Protein AF-A0A133VD59-F1 (afdb_monomer_lite)

Organism: NCBI:txid1698277

Sequence (144 aa):
MVVELNGGNAGREIAGWQIGYGNPKKMVKTVEKSGAGEEETIKTLVEEISRCEKVGAPVITPGRRGTQALRTRLLLLGEKNTPLRRVGFVHVQGLLEEHFLDSELPRIPDVGLSEAAERMGVGEKGAEKVELLRKIFLRVGSLI

Structure (mmCIF, N/CA/C/O backbone):
data_AF-A0A133VD59-F1
#
_entry.id   AF-A0A133VD59-F1
#
loop_
_atom_site.group_PDB
_atom_site.id
_atom_site.type_symbol
_atom_site.label_atom_id
_atom_site.label_alt_id
_atom_site.label_comp_id
_atom_site.label_asym_id
_atom_site.label_entity_id
_atom_site.label_seq_id
_atom_site.pdbx_PDB_ins_code
_atom_site.Cartn_x
_atom_site.Cartn_y
_atom_site.Cartn_z
_atom_site.occupancy
_atom_site.B_iso_or_equiv
_atom_site.auth_seq_id
_atom_site.auth_comp_id
_atom_site.auth_asym_id
_atom_site.auth_atom_id
_atom_site.pdbx_PDB_model_num
ATOM 1 N N . MET A 1 1 ? -0.262 0.458 0.121 1.00 54.19 1 MET A N 1
ATOM 2 C CA . MET A 1 1 ? 0.062 0.844 1.487 1.00 54.19 1 MET A CA 1
ATOM 3 C C . MET A 1 1 ? 1.565 0.989 1.656 1.00 54.19 1 MET A C 1
ATOM 5 O O . MET A 1 1 ? 2.255 -0.015 1.774 1.00 54.19 1 MET A O 1
ATOM 9 N N . VAL A 1 2 ? 2.048 2.226 1.610 1.00 52.19 2 VAL A N 1
ATOM 10 C CA . VAL A 1 2 ? 3.339 2.678 2.133 1.00 52.19 2 VAL A CA 1
ATOM 11 C C . VAL A 1 2 ? 3.070 3.224 3.534 1.00 52.19 2 VAL A C 1
ATOM 13 O O . VAL A 1 2 ? 2.080 3.923 3.739 1.00 52.19 2 VAL A O 1
ATOM 16 N N . VAL A 1 3 ? 3.906 2.889 4.507 1.00 52.81 3 VAL A N 1
ATOM 17 C CA . VAL A 1 3 ? 3.747 3.381 5.883 1.00 52.81 3 VAL A CA 1
ATOM 18 C C . VAL A 1 3 ? 4.830 4.393 6.152 1.00 52.81 3 VAL A C 1
ATOM 20 O O . VAL A 1 3 ? 6.009 4.087 5.972 1.00 52.81 3 VAL A O 1
ATOM 23 N N . GLU A 1 4 ? 4.446 5.573 6.612 1.00 51.47 4 GLU A N 1
ATOM 24 C CA . GLU A 1 4 ? 5.403 6.554 7.096 1.00 51.47 4 GLU A CA 1
ATOM 25 C C . GLU A 1 4 ? 5.455 6.473 8.618 1.00 51.47 4 GLU A C 1
ATOM 27 O O . GLU A 1 4 ? 4.468 6.677 9.323 1.00 51.47 4 GLU A O 1
ATOM 32 N N . LEU A 1 5 ? 6.620 6.099 9.135 1.00 46.12 5 LEU A N 1
ATOM 33 C CA . LEU A 1 5 ? 6.879 5.977 10.565 1.00 46.12 5 LEU A CA 1
ATOM 34 C C . LEU A 1 5 ? 7.656 7.215 11.019 1.00 46.12 5 LEU A C 1
ATOM 36 O O . LEU A 1 5 ? 8.634 7.575 10.363 1.00 46.12 5 LEU A O 1
ATOM 40 N N . ASN A 1 6 ? 7.274 7.818 12.147 1.00 37.75 6 ASN A N 1
ATOM 41 C CA . ASN A 1 6 ? 8.075 8.855 12.800 1.00 37.75 6 ASN A CA 1
ATOM 42 C C . ASN A 1 6 ? 8.943 8.212 13.898 1.00 37.75 6 ASN A C 1
ATOM 44 O O . ASN A 1 6 ? 8.441 7.453 14.723 1.00 37.75 6 ASN A O 1
ATOM 48 N N . GLY A 1 7 ? 10.237 8.559 13.930 1.00 33.72 7 GLY A N 1
ATOM 49 C CA . GLY A 1 7 ? 11.101 8.431 15.115 1.00 33.72 7 GLY A CA 1
ATOM 50 C C . GLY A 1 7 ? 11.774 7.074 15.392 1.00 33.72 7 GLY A C 1
ATOM 51 O O . GLY A 1 7 ? 11.264 6.005 15.062 1.00 33.72 7 GLY A O 1
ATOM 52 N N . GLY A 1 8 ? 12.975 7.161 15.985 1.00 36.25 8 GLY A N 1
ATOM 53 C CA . GLY A 1 8 ? 13.928 6.084 16.285 1.00 36.25 8 GLY A CA 1
ATOM 54 C C . GLY A 1 8 ? 13.583 5.176 17.478 1.00 36.25 8 GLY A C 1
ATOM 55 O O . GLY A 1 8 ? 12.424 4.938 17.782 1.00 36.25 8 GLY A O 1
ATOM 56 N N . ASN A 1 9 ? 14.629 4.611 18.093 1.00 37.53 9 ASN A N 1
ATOM 57 C CA . ASN A 1 9 ? 14.710 3.341 18.842 1.00 37.53 9 ASN A CA 1
ATOM 58 C C . ASN A 1 9 ? 13.779 3.075 20.056 1.00 37.53 9 ASN A C 1
ATOM 60 O O . ASN A 1 9 ? 14.026 2.125 20.793 1.00 37.53 9 ASN A O 1
ATOM 64 N N . ALA A 1 10 ? 12.699 3.821 20.271 1.00 35.88 10 ALA A N 1
ATOM 65 C CA . ALA A 1 10 ? 11.722 3.536 21.320 1.00 35.88 10 ALA A CA 1
ATOM 66 C C . ALA A 1 10 ? 10.317 3.943 20.854 1.00 35.88 10 ALA A C 1
ATOM 68 O O . ALA A 1 10 ? 10.035 5.123 20.714 1.00 35.88 10 ALA A O 1
ATOM 69 N N . GLY A 1 11 ? 9.449 2.955 20.597 1.00 44.69 11 GLY A N 1
ATOM 70 C CA . GLY A 1 11 ? 8.021 3.170 20.322 1.00 44.69 11 GLY A CA 1
ATOM 71 C C . GLY A 1 11 ? 7.725 3.927 19.023 1.00 44.69 11 GLY A C 1
ATOM 72 O O . GLY A 1 11 ? 7.463 5.119 19.036 1.00 44.69 11 GLY A O 1
ATOM 73 N N . ARG A 1 12 ? 7.718 3.222 17.884 1.00 50.62 12 ARG A N 1
ATOM 74 C CA . ARG A 1 12 ? 7.383 3.812 16.575 1.00 50.62 12 ARG A CA 1
ATOM 75 C C . ARG A 1 12 ? 5.916 4.243 16.522 1.00 50.62 12 ARG A C 1
ATOM 77 O O . ARG A 1 12 ? 5.036 3.401 16.311 1.00 50.62 12 ARG A O 1
ATOM 84 N N . GLU A 1 13 ? 5.666 5.534 16.678 1.00 52.22 13 GLU A N 1
ATOM 85 C CA . GLU A 1 13 ? 4.403 6.152 16.283 1.00 52.22 13 GLU A CA 1
ATOM 86 C C . GLU A 1 13 ? 4.306 6.197 14.757 1.00 52.22 13 GLU A C 1
ATOM 88 O O . GLU A 1 13 ? 5.276 6.488 14.046 1.00 52.22 13 GLU A O 1
ATOM 93 N N . ILE A 1 14 ? 3.125 5.881 14.229 1.00 55.56 14 ILE A N 1
ATOM 94 C CA . ILE A 1 14 ? 2.888 6.003 12.795 1.00 55.56 14 ILE A CA 1
ATOM 95 C C . ILE A 1 14 ? 2.577 7.469 12.486 1.00 55.56 14 ILE A C 1
ATOM 97 O O . ILE A 1 14 ? 1.634 8.050 13.023 1.00 55.56 14 ILE A O 1
ATOM 101 N N . ALA A 1 15 ? 3.409 8.065 11.634 1.00 51.88 15 ALA A N 1
ATOM 102 C CA . ALA A 1 15 ? 3.285 9.446 11.182 1.00 51.88 15 ALA A CA 1
ATOM 103 C C . ALA A 1 15 ? 2.158 9.610 10.160 1.00 51.88 15 ALA A C 1
ATOM 105 O O . ALA A 1 15 ? 1.532 10.661 10.092 1.00 51.88 15 ALA A O 1
ATOM 106 N N . GLY A 1 16 ? 1.907 8.558 9.379 1.00 54.97 16 GLY A N 1
ATOM 107 C CA . GLY A 1 16 ? 0.888 8.524 8.342 1.00 54.97 16 GLY A CA 1
ATOM 108 C C . GLY A 1 16 ? 0.898 7.201 7.578 1.00 54.97 16 GLY A C 1
ATOM 109 O O . GLY A 1 16 ? 1.839 6.405 7.662 1.00 54.97 16 GLY A O 1
ATOM 110 N N . TRP A 1 17 ? -0.164 6.957 6.816 1.00 61.84 17 TRP A N 1
ATOM 111 C CA . TRP A 1 17 ? -0.318 5.754 6.005 1.00 61.84 17 TRP A CA 1
ATOM 112 C C . TRP A 1 17 ? -0.727 6.140 4.580 1.00 61.84 17 TRP A C 1
ATOM 114 O O . TRP A 1 17 ? -1.827 6.612 4.339 1.00 61.84 17 TRP A O 1
ATOM 124 N N . GLN A 1 18 ? 0.101 5.890 3.574 1.00 61.97 18 GLN A N 1
ATOM 125 C CA . GLN A 1 18 ? -0.306 6.114 2.181 1.00 61.97 18 GLN A CA 1
ATOM 126 C C . GLN A 1 18 ? -0.830 4.804 1.591 1.00 61.97 18 GLN A C 1
ATOM 128 O O . GLN A 1 18 ? -0.151 3.790 1.715 1.00 61.97 18 GLN A O 1
ATOM 133 N N . ILE A 1 19 ? -1.978 4.753 0.907 1.00 59.31 19 ILE A N 1
ATOM 134 C CA . ILE A 1 19 ? -2.412 3.540 0.186 1.00 59.31 19 ILE A CA 1
ATOM 135 C C . ILE A 1 19 ? -2.377 3.763 -1.332 1.00 59.31 19 ILE A C 1
ATOM 137 O O . ILE A 1 19 ? -3.080 4.602 -1.880 1.00 59.31 19 ILE A O 1
ATOM 141 N N . GLY A 1 20 ? -1.599 2.931 -2.031 1.00 58.53 20 GLY A N 1
ATOM 142 C CA . GLY A 1 20 ? -1.790 2.661 -3.456 1.00 58.53 20 GLY A CA 1
ATOM 143 C C . GLY A 1 20 ? -2.802 1.529 -3.659 1.00 58.53 20 GLY A C 1
ATOM 144 O O . GLY A 1 20 ? -2.706 0.489 -2.994 1.00 58.53 20 GLY A O 1
ATOM 145 N N . TYR A 1 21 ? -3.764 1.739 -4.553 1.00 59.47 21 TYR A N 1
ATOM 146 C CA . TYR A 1 21 ? -4.746 0.726 -4.978 1.00 59.47 21 TYR A CA 1
ATOM 147 C C . TYR A 1 21 ? -4.278 0.039 -6.255 1.00 59.47 21 TYR A C 1
ATOM 14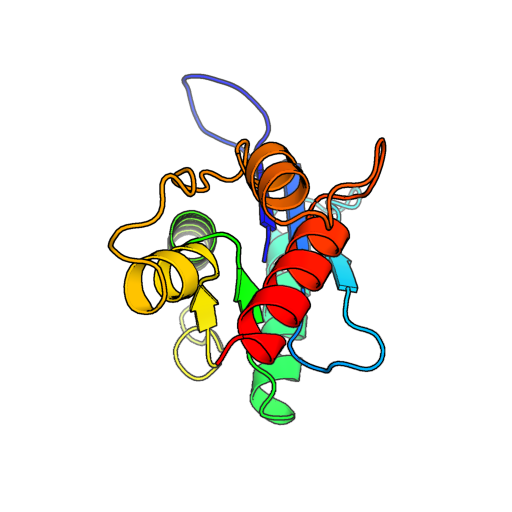9 O O . TYR A 1 21 ? -3.287 0.470 -6.806 1.00 59.47 21 TYR A O 1
ATOM 157 N N . GLY A 1 22 ? -4.943 -1.011 -6.732 1.00 49.00 22 GLY A N 1
ATOM 158 C CA . GLY A 1 22 ? -4.655 -1.661 -8.017 1.00 49.00 22 GLY A CA 1
ATOM 159 C C . GLY A 1 22 ? -5.734 -1.422 -9.082 1.00 49.00 22 GLY A C 1
ATOM 160 O O . GLY A 1 22 ? -6.456 -2.344 -9.426 1.00 49.00 22 GLY A O 1
ATOM 161 N N . ASN A 1 23 ? -5.876 -0.200 -9.602 1.00 50.81 23 ASN A N 1
ATOM 162 C CA . ASN A 1 23 ? -6.510 0.114 -10.892 1.00 50.81 23 ASN A CA 1
ATOM 163 C C . ASN A 1 23 ? -5.609 0.992 -11.816 1.00 50.81 23 ASN A C 1
ATOM 165 O O . ASN A 1 23 ? -5.378 2.165 -11.507 1.00 50.81 23 ASN A O 1
ATOM 169 N N . PRO A 1 24 ? -5.174 0.507 -12.996 1.00 43.97 24 PRO A N 1
ATOM 170 C CA . PRO A 1 24 ? -4.169 1.155 -13.855 1.00 43.97 24 PRO A CA 1
ATOM 171 C C . PRO A 1 24 ? -4.443 2.618 -14.267 1.00 43.97 24 PRO A C 1
ATOM 173 O O . PRO A 1 24 ? -3.510 3.319 -14.666 1.00 43.97 24 PRO A O 1
ATOM 176 N N . LYS A 1 25 ? -5.683 3.120 -14.157 1.00 50.22 25 LYS A N 1
ATOM 177 C CA . LYS A 1 25 ? -6.078 4.445 -14.673 1.00 50.22 25 LYS A CA 1
ATOM 178 C C . LYS A 1 25 ? -5.889 5.638 -13.717 1.00 50.22 25 LYS A C 1
ATOM 180 O O . LYS A 1 25 ? -5.733 6.746 -14.216 1.00 50.22 25 LYS A O 1
ATOM 185 N N . LYS A 1 26 ? -5.893 5.463 -12.387 1.00 53.94 26 LYS A N 1
ATOM 186 C CA . LYS A 1 26 ? -5.590 6.509 -11.368 1.00 53.94 26 LYS A CA 1
ATOM 187 C C . LYS A 1 26 ? -5.696 5.891 -9.973 1.00 53.94 26 LYS A C 1
ATOM 189 O O . LYS A 1 26 ? -6.719 5.284 -9.670 1.00 53.94 26 LYS A O 1
ATOM 194 N N . MET A 1 27 ? -4.640 5.969 -9.158 1.00 56.97 27 MET A N 1
ATOM 195 C CA . MET A 1 27 ? -4.389 4.845 -8.246 1.00 56.97 27 MET A CA 1
ATOM 196 C C . MET A 1 27 ? -3.654 5.149 -6.935 1.00 56.97 27 MET A C 1
ATOM 198 O O . MET A 1 27 ? -2.973 4.282 -6.388 1.00 56.97 27 MET A O 1
ATOM 202 N N . VAL A 1 28 ? -3.792 6.364 -6.420 1.00 59.25 28 VAL A N 1
ATOM 203 C CA . VAL A 1 28 ? -3.124 6.791 -5.192 1.00 59.25 28 VAL A CA 1
ATOM 204 C C . VAL A 1 28 ? -4.137 7.506 -4.305 1.00 59.25 28 VAL A C 1
ATOM 206 O O . VAL A 1 28 ? -4.742 8.483 -4.745 1.00 59.25 28 VAL A O 1
ATOM 209 N N . LYS A 1 29 ? -4.332 7.029 -3.070 1.00 61.94 29 LYS A N 1
ATOM 210 C CA . LYS A 1 29 ? -4.959 7.819 -2.005 1.00 61.94 29 LYS A CA 1
ATOM 211 C C . LYS A 1 29 ? -4.007 7.898 -0.822 1.00 61.94 29 LYS A C 1
ATOM 213 O O . LYS A 1 29 ? -3.689 6.901 -0.171 1.00 61.94 29 LYS A O 1
ATOM 218 N N . THR A 1 30 ? -3.569 9.110 -0.539 1.00 61.84 30 THR A N 1
ATOM 219 C CA . THR A 1 30 ? -2.778 9.416 0.646 1.00 61.84 30 THR A CA 1
ATOM 220 C C . THR A 1 30 ? -3.735 9.555 1.832 1.00 61.84 30 THR A C 1
ATOM 222 O O . THR A 1 30 ? -4.688 10.330 1.765 1.00 61.84 30 THR A O 1
ATOM 225 N N . VAL A 1 31 ? -3.537 8.758 2.889 1.00 61.50 31 VAL A N 1
ATOM 226 C CA . VAL A 1 31 ? -4.257 8.895 4.166 1.00 61.50 31 VAL A CA 1
ATOM 227 C C . VAL A 1 31 ? -3.267 9.455 5.185 1.00 61.50 31 VAL A C 1
ATOM 229 O O . VAL A 1 31 ? -2.530 8.741 5.866 1.00 61.50 31 VAL A O 1
ATOM 232 N N . GLU A 1 32 ? -3.185 10.776 5.228 1.00 59.34 32 GLU A N 1
ATOM 233 C CA . GLU A 1 32 ? -2.304 11.472 6.160 1.00 59.34 32 GLU A CA 1
ATOM 234 C C . GLU A 1 32 ? -2.905 11.474 7.566 1.00 59.34 32 GLU A C 1
ATOM 236 O O . GLU A 1 32 ? -4.125 11.402 7.736 1.00 59.34 32 GLU A O 1
ATOM 241 N N . LYS A 1 33 ? -2.046 11.578 8.583 1.00 58.00 33 LYS A N 1
ATOM 242 C CA . LYS A 1 33 ? -2.486 11.860 9.948 1.00 58.00 33 LYS A CA 1
ATOM 243 C C . LYS A 1 33 ? -3.033 13.287 9.970 1.00 58.00 33 LYS A C 1
ATOM 245 O O . LYS A 1 33 ? -2.270 14.243 10.087 1.00 58.00 33 LYS A O 1
ATOM 250 N N . SER A 1 34 ? -4.346 13.445 9.834 1.00 49.66 34 SER A N 1
ATOM 251 C CA . SER A 1 34 ? -4.999 14.703 10.194 1.00 49.66 34 SER A CA 1
ATOM 252 C C . SER A 1 34 ? -4.963 14.851 11.719 1.00 49.66 34 SER A C 1
ATOM 254 O O . SER A 1 34 ? -4.733 13.880 12.444 1.00 49.66 34 SER A O 1
ATOM 256 N N . GLY A 1 35 ? -5.170 16.066 12.233 1.00 53.19 35 GLY A N 1
ATOM 257 C CA . GLY A 1 35 ? -5.087 16.398 13.665 1.00 53.19 35 GLY A CA 1
ATOM 258 C C . GLY A 1 35 ? -5.994 15.597 14.620 1.00 53.19 35 GLY A C 1
ATOM 259 O O . GLY A 1 35 ? -6.041 15.916 15.801 1.00 53.19 35 GLY A O 1
ATOM 260 N N . ALA A 1 36 ? -6.689 14.567 14.135 1.00 53.59 36 ALA A N 1
ATOM 261 C CA . ALA A 1 36 ? -7.643 13.732 14.846 1.00 53.59 36 ALA A CA 1
ATOM 262 C C . ALA A 1 36 ? -7.062 12.429 15.454 1.00 53.59 36 ALA A C 1
ATOM 264 O O . ALA A 1 36 ? -7.782 11.631 16.047 1.00 53.59 36 ALA A O 1
ATOM 265 N N . GLY A 1 37 ? -5.742 12.221 15.387 1.00 70.25 37 GLY A N 1
ATOM 266 C CA . GLY A 1 37 ? -5.056 11.136 16.106 1.00 70.25 37 GLY A CA 1
ATOM 267 C C . GLY A 1 37 ? -4.861 9.836 15.309 1.00 70.25 37 GLY A C 1
ATOM 268 O O . GLY A 1 37 ? -5.330 9.672 14.182 1.00 70.25 37 GLY A O 1
ATOM 269 N N . GLU A 1 38 ? -4.081 8.907 15.878 1.00 73.12 38 GLU A N 1
ATOM 270 C CA . GLU A 1 38 ? -3.682 7.645 15.221 1.00 73.12 38 GLU A CA 1
ATOM 271 C C . GLU A 1 38 ? -4.887 6.737 14.917 1.00 73.12 38 GLU A C 1
ATOM 273 O O . GLU A 1 38 ? -4.950 6.131 13.848 1.00 73.12 38 GLU A O 1
ATOM 278 N N . GLU A 1 39 ? -5.866 6.681 15.821 1.00 79.25 39 GLU A N 1
ATOM 279 C CA . GLU A 1 39 ? -7.055 5.831 15.697 1.00 79.25 39 GLU A CA 1
ATOM 280 C C . GLU A 1 39 ? -7.942 6.230 14.509 1.00 79.25 39 GLU A C 1
ATOM 282 O O . GLU A 1 39 ? -8.308 5.377 13.700 1.00 79.25 39 GLU A O 1
ATOM 287 N N . GLU A 1 40 ? -8.219 7.524 14.324 1.00 79.06 40 GLU A N 1
ATOM 288 C CA . GLU A 1 40 ? -9.006 8.011 13.182 1.00 79.06 40 GLU A CA 1
ATOM 289 C C . GLU A 1 40 ? -8.283 7.785 11.846 1.00 79.06 40 GLU A C 1
ATOM 291 O O . GLU A 1 40 ? -8.898 7.414 10.838 1.00 79.06 40 GLU A O 1
ATOM 296 N N . THR A 1 41 ? -6.954 7.919 11.852 1.00 76.75 41 THR A N 1
ATOM 297 C CA . THR A 1 41 ? -6.117 7.605 10.686 1.00 76.75 41 THR A CA 1
ATOM 298 C C . THR A 1 41 ? -6.240 6.121 10.326 1.00 76.75 41 THR A C 1
ATOM 300 O O . THR A 1 41 ? -6.450 5.774 9.162 1.00 76.75 41 THR A O 1
ATOM 303 N N . ILE A 1 42 ? -6.165 5.229 11.322 1.00 79.44 42 ILE A N 1
ATOM 304 C CA . ILE A 1 42 ? -6.341 3.781 11.138 1.00 79.44 42 ILE A CA 1
ATOM 305 C C . ILE A 1 42 ? -7.759 3.457 10.661 1.00 79.44 42 ILE A C 1
ATOM 307 O O . ILE A 1 42 ? -7.920 2.630 9.763 1.00 79.44 42 ILE A O 1
ATOM 311 N N . LYS A 1 43 ? -8.787 4.115 11.201 1.00 81.69 43 LYS A N 1
ATOM 312 C CA . LYS A 1 43 ? -10.174 3.919 10.770 1.00 81.69 43 LYS A CA 1
ATOM 313 C C . LYS A 1 43 ? -10.357 4.286 9.297 1.00 81.69 43 LYS A C 1
ATOM 315 O O . LYS A 1 43 ? -10.838 3.462 8.521 1.00 81.69 43 LYS A O 1
ATOM 320 N N . THR A 1 44 ? -9.876 5.460 8.893 1.00 80.38 44 THR A N 1
ATOM 321 C CA . THR A 1 44 ? -9.897 5.909 7.490 1.00 80.38 44 THR A CA 1
ATOM 322 C C . THR A 1 44 ? -9.173 4.911 6.583 1.00 80.38 44 THR A C 1
ATOM 324 O O . THR A 1 44 ? -9.643 4.573 5.495 1.00 80.38 44 THR A O 1
ATOM 327 N N . LEU A 1 45 ? -8.042 4.379 7.049 1.00 80.06 45 LEU A N 1
ATOM 328 C CA . LEU A 1 45 ? -7.280 3.358 6.341 1.00 80.06 45 LEU A CA 1
ATOM 329 C C . LEU A 1 45 ? -8.076 2.058 6.154 1.00 80.06 45 LEU A C 1
ATOM 331 O O . LEU A 1 45 ? -8.094 1.486 5.064 1.00 80.06 45 LEU A O 1
ATOM 335 N N . VAL A 1 46 ? -8.748 1.585 7.204 1.00 84.56 46 VAL A N 1
ATOM 336 C CA . VAL A 1 46 ? -9.574 0.370 7.174 1.00 84.56 46 VAL A CA 1
ATOM 337 C C . VAL A 1 46 ? -10.787 0.536 6.260 1.00 84.56 46 VAL A C 1
ATOM 339 O O . VAL A 1 46 ? -11.117 -0.394 5.518 1.00 84.56 46 VAL A O 1
ATOM 342 N N . GLU A 1 47 ? -11.438 1.697 6.268 1.00 84.00 47 GLU A N 1
ATOM 343 C CA . GLU A 1 47 ? -12.560 2.009 5.372 1.00 84.00 47 GLU A CA 1
ATOM 344 C C . GLU A 1 47 ? -12.134 1.946 3.903 1.00 84.00 47 GLU A C 1
ATOM 346 O O . GLU A 1 47 ? -12.814 1.360 3.055 1.00 84.00 47 GLU A O 1
ATOM 351 N N . GLU A 1 48 ? -10.958 2.478 3.604 1.00 79.75 48 GLU A N 1
ATOM 352 C CA . GLU A 1 48 ? -10.381 2.443 2.270 1.00 79.75 48 GLU A CA 1
ATOM 353 C C . GLU A 1 48 ? 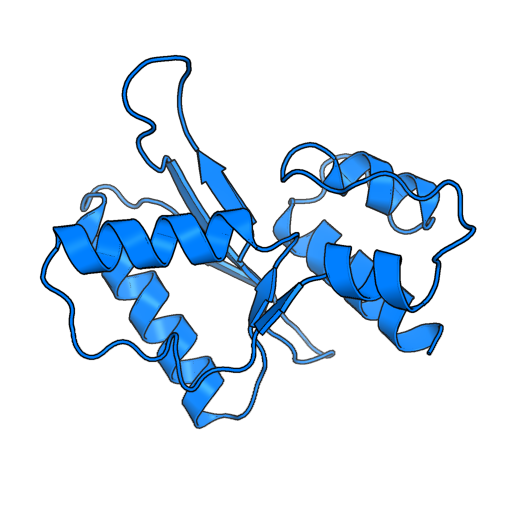-9.980 1.034 1.821 1.00 79.75 48 GLU A C 1
ATOM 355 O O . GLU A 1 48 ? -10.265 0.632 0.690 1.00 79.75 48 GLU A O 1
ATOM 360 N N . ILE A 1 49 ? -9.402 0.230 2.711 1.00 83.00 49 ILE A N 1
ATOM 361 C CA . ILE A 1 49 ? -9.126 -1.182 2.423 1.00 83.00 49 ILE A CA 1
ATOM 362 C C . ILE A 1 49 ? -10.436 -1.960 2.216 1.00 83.00 49 ILE A C 1
ATOM 364 O O . ILE A 1 49 ? -10.517 -2.810 1.328 1.00 83.00 49 ILE A O 1
ATOM 368 N N . SER A 1 50 ? -11.484 -1.642 2.978 1.00 85.81 50 SER A N 1
ATOM 369 C CA . SER A 1 50 ? -12.815 -2.239 2.802 1.00 85.81 50 SER A CA 1
ATOM 370 C C . SER A 1 50 ? -13.414 -1.884 1.442 1.00 85.81 50 SER A C 1
ATOM 372 O O . SER A 1 50 ? -14.073 -2.710 0.813 1.00 85.81 50 SER A O 1
ATOM 374 N N . ARG A 1 51 ? -13.177 -0.663 0.948 1.00 83.12 51 ARG A N 1
ATOM 375 C CA . ARG A 1 51 ? -13.573 -0.265 -0.408 1.00 83.12 51 ARG A CA 1
ATOM 376 C C . ARG A 1 51 ? -12.869 -1.122 -1.459 1.00 83.12 51 ARG A C 1
ATOM 378 O O . ARG A 1 51 ? -13.532 -1.583 -2.380 1.00 83.12 51 ARG A O 1
ATOM 385 N N . CYS A 1 52 ? -11.568 -1.360 -1.299 1.00 79.94 52 CYS A N 1
ATOM 386 C CA . CYS A 1 52 ? -10.781 -2.208 -2.202 1.00 79.94 52 CYS A CA 1
ATOM 387 C C . CYS A 1 52 ? -11.320 -3.631 -2.264 1.00 79.94 52 CYS A C 1
ATOM 389 O O . CYS A 1 52 ? -11.524 -4.160 -3.353 1.00 79.94 52 CYS A O 1
ATOM 391 N N . GLU A 1 53 ? -11.614 -4.206 -1.095 1.00 85.50 53 GLU A N 1
ATOM 392 C CA . GLU A 1 53 ? -12.247 -5.518 -0.978 1.00 85.50 53 GLU A CA 1
ATOM 393 C C . GLU A 1 53 ? -13.552 -5.575 -1.788 1.00 85.50 53 GLU A C 1
ATOM 395 O O . GLU A 1 53 ? -13.716 -6.455 -2.630 1.00 85.50 53 GLU A O 1
ATOM 400 N N . LYS A 1 54 ? -14.452 -4.600 -1.593 1.00 86.06 54 LYS A N 1
ATOM 401 C CA . LYS A 1 54 ? -15.763 -4.552 -2.264 1.00 86.06 54 LYS A CA 1
ATOM 402 C C . LYS A 1 54 ? -15.672 -4.466 -3.786 1.00 86.06 54 LYS A C 1
ATOM 404 O O . LYS A 1 54 ? -16.541 -4.999 -4.467 1.00 86.06 54 LYS A O 1
ATOM 409 N N . VAL A 1 55 ? -14.663 -3.777 -4.317 1.00 82.62 55 VAL A N 1
ATOM 410 C CA . VAL A 1 55 ? -14.480 -3.602 -5.770 1.00 82.62 55 VAL A CA 1
ATOM 411 C C . VAL A 1 55 ? -13.526 -4.631 -6.383 1.00 82.62 55 VAL A C 1
ATOM 413 O O . VAL A 1 55 ? -13.207 -4.527 -7.564 1.00 82.62 55 VAL A O 1
ATOM 416 N N . GLY A 1 56 ? -13.042 -5.599 -5.596 1.00 80.94 56 GLY A N 1
ATOM 417 C CA . GLY A 1 56 ? -12.096 -6.619 -6.056 1.00 80.94 56 GLY A CA 1
ATOM 418 C C . GLY A 1 56 ? -10.715 -6.073 -6.437 1.00 80.94 56 GLY A C 1
ATOM 419 O O . GLY A 1 56 ? -9.980 -6.733 -7.166 1.00 80.94 56 GLY A O 1
ATOM 420 N N . ALA A 1 57 ? -10.349 -4.875 -5.972 1.00 80.00 57 ALA A N 1
ATOM 421 C CA . ALA A 1 57 ? -9.047 -4.281 -6.255 1.00 80.00 57 ALA A CA 1
ATOM 422 C C . ALA A 1 57 ? -8.026 -4.686 -5.179 1.00 80.00 57 ALA A C 1
ATOM 424 O O . ALA A 1 57 ? -8.318 -4.566 -3.985 1.00 80.00 57 ALA A O 1
ATOM 425 N N . PRO A 1 58 ? -6.808 -5.118 -5.552 1.00 79.62 58 PRO A N 1
ATOM 426 C CA . PRO A 1 58 ? -5.778 -5.407 -4.570 1.00 79.62 58 PRO A CA 1
ATOM 427 C C . PRO A 1 58 ? -5.203 -4.122 -3.965 1.00 79.62 58 PRO A C 1
ATOM 429 O O . PRO A 1 58 ? -5.135 -3.066 -4.603 1.00 79.62 58 PRO A O 1
ATOM 432 N N . VAL A 1 59 ? -4.719 -4.233 -2.731 1.00 80.94 59 VAL A N 1
ATOM 433 C CA . VAL A 1 59 ? -3.915 -3.206 -2.068 1.00 80.94 59 VAL A CA 1
ATOM 434 C C . VAL A 1 59 ? -2.446 -3.471 -2.374 1.00 80.94 59 VAL A C 1
ATOM 436 O O . VAL A 1 59 ? -1.898 -4.509 -2.002 1.00 80.94 59 VAL A O 1
ATOM 439 N N . ILE A 1 60 ? -1.790 -2.513 -3.023 1.00 78.56 60 ILE A N 1
ATOM 440 C CA . ILE A 1 60 ? -0.388 -2.641 -3.437 1.00 78.56 60 ILE A CA 1
ATOM 441 C C . ILE A 1 60 ? 0.497 -2.038 -2.367 1.00 78.56 60 ILE A C 1
ATOM 443 O O . ILE A 1 60 ? 0.261 -0.916 -1.939 1.00 78.56 60 ILE A O 1
ATOM 447 N N . THR A 1 61 ? 1.531 -2.738 -1.929 1.00 78.69 61 THR A N 1
ATOM 448 C CA . THR A 1 61 ? 2.435 -2.312 -0.849 1.00 78.69 61 THR A CA 1
ATOM 449 C C . THR A 1 61 ? 3.892 -2.520 -1.265 1.00 78.69 61 THR A C 1
ATOM 451 O O . THR A 1 61 ? 4.143 -3.434 -2.053 1.00 78.69 61 THR A O 1
ATOM 454 N N . PRO A 1 62 ? 4.860 -1.742 -0.741 1.00 76.00 62 PRO A N 1
ATOM 455 C CA . PRO A 1 62 ? 6.277 -2.010 -0.988 1.00 76.00 62 PRO A CA 1
ATOM 456 C C . PRO A 1 62 ? 6.661 -3.415 -0.514 1.00 76.00 62 PRO A C 1
ATOM 458 O O . PRO A 1 62 ? 7.277 -4.179 -1.245 1.00 76.00 62 PRO A O 1
ATOM 461 N N . GLY A 1 63 ? 6.196 -3.799 0.678 1.00 78.00 63 GLY A N 1
ATOM 462 C CA . GLY A 1 63 ? 6.441 -5.112 1.261 1.00 78.00 63 GLY A CA 1
ATOM 463 C C . GLY A 1 63 ? 5.496 -5.441 2.416 1.00 78.00 63 GLY A C 1
ATOM 464 O O . GLY A 1 63 ? 4.523 -4.736 2.691 1.00 78.00 63 GLY A O 1
ATOM 465 N N . ARG A 1 64 ? 5.790 -6.534 3.129 1.00 79.56 64 ARG A N 1
ATOM 466 C CA . ARG A 1 64 ? 4.909 -7.082 4.181 1.00 79.56 64 ARG A CA 1
ATOM 467 C C . ARG A 1 64 ? 4.877 -6.246 5.460 1.00 79.56 64 ARG A C 1
ATOM 469 O O . ARG A 1 64 ? 3.872 -6.256 6.172 1.00 79.56 64 ARG A O 1
ATOM 476 N N . ARG A 1 65 ? 5.948 -5.504 5.752 1.00 77.38 65 ARG A N 1
ATOM 477 C CA . ARG A 1 65 ? 6.134 -4.793 7.027 1.00 77.38 65 ARG A CA 1
ATOM 478 C C . ARG A 1 65 ? 4.976 -3.856 7.360 1.00 77.38 65 ARG A C 1
ATOM 480 O O . ARG A 1 65 ? 4.473 -3.888 8.479 1.00 77.38 65 ARG A O 1
ATOM 487 N N . GLY A 1 66 ? 4.512 -3.077 6.385 1.00 74.75 66 GLY A N 1
ATOM 488 C CA . GLY A 1 66 ? 3.403 -2.158 6.604 1.00 74.75 66 GLY A CA 1
ATOM 489 C C . GLY A 1 66 ? 2.098 -2.868 6.952 1.00 74.75 66 GLY A C 1
ATOM 490 O O . GLY A 1 66 ? 1.408 -2.496 7.896 1.00 74.75 66 GLY A O 1
ATOM 491 N N . THR A 1 67 ? 1.793 -3.956 6.242 1.00 79.38 67 THR A N 1
ATOM 492 C CA . THR A 1 67 ? 0.605 -4.774 6.536 1.00 79.38 67 THR A CA 1
ATOM 493 C C . THR A 1 67 ? 0.670 -5.427 7.913 1.00 79.38 67 THR A C 1
ATOM 495 O O . THR A 1 67 ? -0.343 -5.494 8.604 1.00 79.38 67 THR A O 1
ATOM 498 N N . GLN A 1 68 ? 1.857 -5.862 8.347 1.00 81.62 68 GLN A N 1
ATOM 499 C CA . GLN A 1 68 ? 2.064 -6.414 9.686 1.00 81.62 68 GLN A CA 1
ATOM 500 C C . GLN A 1 68 ? 1.886 -5.345 10.765 1.00 81.62 68 GLN A C 1
ATOM 502 O O . GLN A 1 68 ? 1.168 -5.582 11.731 1.00 81.62 68 GLN A O 1
ATOM 507 N N . ALA A 1 69 ? 2.469 -4.158 10.573 1.00 79.56 69 ALA A N 1
ATOM 508 C CA . ALA A 1 69 ? 2.307 -3.041 11.499 1.00 79.56 69 ALA A CA 1
ATOM 509 C C . ALA A 1 69 ? 0.828 -2.655 11.667 1.00 79.56 69 ALA A C 1
ATOM 511 O O . ALA A 1 69 ? 0.368 -2.489 12.795 1.00 79.56 69 ALA A O 1
ATOM 512 N N . LEU A 1 70 ? 0.062 -2.607 10.570 1.00 80.56 70 LEU A N 1
ATOM 513 C CA . LEU A 1 70 ? -1.368 -2.303 10.619 1.00 80.56 70 LEU A CA 1
ATOM 514 C C . LEU A 1 70 ? -2.146 -3.380 11.386 1.00 80.56 70 LEU A C 1
ATOM 516 O O . LEU A 1 70 ? -2.971 -3.057 12.237 1.00 80.56 70 LEU A O 1
ATOM 520 N N . ARG A 1 71 ? -1.857 -4.663 11.129 1.00 84.88 71 ARG A N 1
ATOM 521 C CA . ARG A 1 71 ? -2.478 -5.784 11.855 1.00 84.88 71 ARG A CA 1
ATOM 522 C C . ARG A 1 71 ? -2.219 -5.695 13.356 1.00 84.88 71 ARG A C 1
ATOM 524 O O . ARG A 1 71 ? -3.157 -5.845 14.131 1.00 84.88 71 ARG A O 1
ATOM 531 N N . THR A 1 72 ? -0.979 -5.426 13.760 1.00 84.62 72 THR A N 1
ATOM 532 C CA . THR A 1 72 ? -0.627 -5.268 15.176 1.00 84.62 72 THR A CA 1
ATOM 533 C C . THR A 1 72 ? -1.395 -4.115 15.813 1.00 84.62 72 THR A C 1
ATOM 535 O O . THR A 1 72 ? -1.942 -4.282 16.898 1.00 84.62 72 THR A O 1
ATOM 538 N N . ARG A 1 73 ? -1.494 -2.963 15.140 1.00 82.88 73 ARG A N 1
ATOM 539 C CA . ARG A 1 73 ? -2.228 -1.805 15.671 1.00 82.88 73 ARG A CA 1
ATOM 540 C C . ARG A 1 73 ? -3.723 -2.072 15.815 1.00 82.88 73 ARG A C 1
ATOM 542 O O . ARG A 1 73 ? -4.283 -1.766 16.857 1.00 82.88 73 ARG A O 1
ATOM 549 N N . LEU A 1 74 ? -4.347 -2.717 14.834 1.00 84.75 74 LEU A N 1
ATOM 550 C CA . LEU A 1 74 ? -5.763 -3.091 14.917 1.00 84.75 74 LEU A CA 1
ATOM 551 C C . LEU A 1 74 ? -6.033 -4.074 16.061 1.00 84.75 74 LEU A C 1
ATOM 553 O O . LEU A 1 74 ? -7.026 -3.931 16.764 1.00 84.75 74 LEU A O 1
ATOM 557 N N . LEU A 1 75 ? -5.121 -5.020 16.310 1.00 86.00 75 LEU A N 1
ATOM 558 C CA . LEU A 1 75 ? -5.217 -5.904 17.475 1.00 86.00 75 LEU A CA 1
ATOM 559 C C . LEU A 1 75 ? -5.145 -5.128 18.796 1.00 86.00 75 LEU A C 1
ATOM 561 O O . LEU A 1 75 ? -5.927 -5.416 19.699 1.00 86.00 75 LEU A O 1
ATOM 565 N N . LEU A 1 76 ? -4.244 -4.145 18.901 1.00 85.31 76 LEU A N 1
ATOM 566 C CA . LEU A 1 76 ? -4.117 -3.293 20.090 1.00 85.31 76 LEU A CA 1
ATOM 567 C C . LEU A 1 76 ? -5.354 -2.411 20.320 1.00 85.31 76 LEU A C 1
ATOM 569 O O . LEU A 1 76 ? -5.698 -2.156 21.468 1.00 85.31 76 LEU A O 1
ATOM 573 N N . LEU A 1 77 ? -6.038 -1.998 19.250 1.00 84.44 77 LEU A N 1
ATOM 574 C CA . LEU A 1 77 ? -7.301 -1.250 19.309 1.00 84.44 77 LEU A CA 1
ATOM 575 C C . LEU A 1 77 ? -8.534 -2.147 19.537 1.00 84.44 77 LEU A C 1
ATOM 577 O O . LEU A 1 77 ? -9.648 -1.649 19.643 1.00 84.44 77 LEU A O 1
ATOM 581 N N . GLY A 1 78 ? -8.369 -3.473 19.611 1.00 84.06 78 GLY A N 1
ATOM 582 C CA . GLY A 1 78 ? -9.488 -4.408 19.781 1.00 84.06 78 GLY A CA 1
ATOM 583 C C . GLY A 1 78 ? -10.329 -4.636 18.517 1.00 84.06 78 GLY A C 1
ATOM 584 O O . GLY A 1 78 ? -11.384 -5.269 18.587 1.00 84.06 78 GLY A O 1
ATOM 585 N N . GLU A 1 79 ? -9.852 -4.191 17.354 1.00 82.44 79 GLU A N 1
ATOM 586 C CA . GLU A 1 79 ? -10.532 -4.313 16.064 1.00 82.44 79 GLU A CA 1
ATOM 587 C C . GLU A 1 79 ? -10.415 -5.740 15.505 1.00 82.44 79 GLU A C 1
ATOM 589 O O . GLU A 1 79 ? -9.410 -6.137 14.907 1.00 82.44 79 GLU A O 1
ATOM 594 N N . LYS A 1 80 ? -11.464 -6.550 15.704 1.00 74.50 80 LYS A N 1
ATOM 595 C CA . LYS A 1 80 ? -11.478 -7.975 15.312 1.00 74.50 80 LYS A CA 1
ATOM 596 C C . LYS A 1 80 ? -11.977 -8.224 13.885 1.00 74.50 80 LYS A C 1
ATOM 598 O O . LYS A 1 80 ? -11.555 -9.195 13.257 1.00 74.50 80 LYS A O 1
ATOM 603 N N . ASN A 1 81 ? -12.842 -7.356 13.358 1.00 75.50 81 ASN A N 1
ATOM 604 C CA . ASN A 1 81 ? -13.533 -7.553 12.079 1.00 75.50 81 ASN A CA 1
ATOM 605 C C . ASN A 1 81 ? -12.973 -6.647 10.982 1.00 75.50 81 ASN A C 1
ATOM 607 O O . ASN A 1 81 ? -13.635 -5.728 10.511 1.00 75.50 81 ASN A O 1
ATOM 611 N N . THR A 1 82 ? -11.743 -6.925 10.550 1.00 81.00 82 THR A N 1
ATOM 612 C CA . THR A 1 82 ? -11.042 -6.082 9.572 1.00 81.00 82 THR A CA 1
ATOM 613 C C . THR A 1 82 ? -11.025 -6.733 8.179 1.00 81.00 82 THR A C 1
ATOM 615 O O . THR A 1 82 ? -10.927 -7.960 8.064 1.00 81.00 82 THR A O 1
ATOM 618 N N . PRO A 1 83 ? -11.076 -5.942 7.088 1.00 82.19 83 PRO A N 1
ATOM 619 C CA . PRO A 1 83 ? -11.020 -6.445 5.709 1.00 82.19 83 PRO A CA 1
ATOM 620 C C . PRO A 1 83 ? -9.653 -7.056 5.348 1.00 82.19 83 PRO A C 1
ATOM 622 O O . PRO A 1 83 ? -9.503 -7.666 4.293 1.00 82.19 83 PRO A O 1
ATOM 625 N N . LEU A 1 84 ? -8.646 -6.945 6.227 1.00 83.25 84 LEU A N 1
ATOM 626 C CA . LEU A 1 84 ? -7.251 -7.341 5.983 1.00 83.25 84 LEU A CA 1
ATOM 627 C C . LEU A 1 84 ? -7.031 -8.830 5.683 1.00 83.25 84 LEU A C 1
ATOM 629 O O . LEU A 1 84 ? -5.922 -9.215 5.305 1.00 83.25 84 LEU A O 1
ATOM 633 N N . ARG A 1 85 ? -8.031 -9.679 5.930 1.00 83.00 85 ARG A N 1
ATOM 634 C CA . ARG A 1 85 ? -7.995 -11.107 5.575 1.00 83.00 85 ARG A CA 1
ATOM 635 C C . ARG A 1 85 ? -8.645 -11.409 4.227 1.00 83.00 85 ARG A C 1
ATOM 637 O O . ARG A 1 85 ? -8.371 -12.464 3.674 1.00 83.00 85 ARG A O 1
ATOM 644 N N . ARG A 1 86 ? -9.520 -10.525 3.743 1.00 86.50 86 ARG A N 1
ATOM 645 C CA . ARG A 1 86 ? -10.347 -10.739 2.546 1.00 86.50 86 ARG A CA 1
ATOM 646 C C . ARG A 1 86 ? -9.845 -9.944 1.346 1.00 86.50 86 ARG A C 1
ATOM 648 O O . ARG A 1 86 ? -9.984 -10.392 0.217 1.00 86.50 86 ARG A O 1
ATOM 655 N N . VAL A 1 87 ? -9.233 -8.787 1.587 1.00 85.81 87 VAL A N 1
ATOM 656 C CA . VAL A 1 87 ? -8.610 -7.983 0.534 1.00 85.81 87 VAL A CA 1
ATOM 657 C C . VAL A 1 87 ? -7.332 -8.656 0.019 1.00 85.81 87 VAL A C 1
ATOM 659 O O . VAL A 1 87 ? -6.515 -9.156 0.798 1.00 85.81 87 VAL A O 1
ATOM 662 N N . GLY A 1 88 ? -7.137 -8.638 -1.299 1.00 85.06 88 GLY A N 1
ATOM 663 C CA . GLY A 1 88 ? -5.880 -9.065 -1.906 1.00 85.06 88 GLY A CA 1
ATOM 664 C C . GLY A 1 88 ? -4.761 -8.076 -1.584 1.00 85.06 88 GLY A C 1
ATOM 665 O O . GLY A 1 88 ? -4.931 -6.870 -1.764 1.00 85.06 88 GLY A O 1
ATOM 666 N N . PHE A 1 89 ? -3.611 -8.573 -1.133 1.00 84.25 89 PHE A N 1
ATOM 667 C CA . PHE A 1 89 ? -2.400 -7.769 -0.983 1.00 84.25 89 PHE A CA 1
ATOM 668 C C . PHE A 1 89 ? -1.387 -8.152 -2.047 1.00 84.25 89 PHE A C 1
ATOM 670 O O . PHE A 1 89 ? -1.001 -9.313 -2.154 1.00 84.25 89 PHE A O 1
ATOM 677 N N . VAL A 1 90 ? -0.917 -7.149 -2.779 1.00 81.81 90 VAL A N 1
ATOM 678 C CA . VAL A 1 90 ? 0.231 -7.283 -3.668 1.00 81.81 90 VAL A CA 1
ATOM 679 C C . VAL A 1 90 ? 1.424 -6.628 -2.986 1.00 81.81 90 VAL A C 1
ATOM 681 O O . VAL A 1 90 ? 1.406 -5.439 -2.658 1.00 81.81 90 VAL A O 1
ATOM 684 N N . HIS A 1 91 ? 2.464 -7.415 -2.739 1.00 81.62 91 HIS A N 1
ATOM 685 C CA . HIS A 1 91 ? 3.730 -6.926 -2.209 1.00 81.62 91 HIS A CA 1
ATOM 686 C C . HIS A 1 91 ? 4.706 -6.802 -3.372 1.00 81.62 91 HIS A C 1
ATOM 688 O O . HIS A 1 91 ? 5.137 -7.817 -3.909 1.00 81.62 91 HIS A O 1
ATOM 694 N N . VAL A 1 92 ? 5.052 -5.574 -3.751 1.00 78.44 92 VAL A N 1
ATOM 695 C CA . VAL A 1 92 ? 5.954 -5.312 -4.880 1.00 78.44 92 VAL A CA 1
ATOM 696 C C . VAL A 1 92 ? 7.301 -5.996 -4.675 1.00 78.44 92 VAL A C 1
ATOM 698 O O . VAL A 1 92 ? 7.786 -6.626 -5.603 1.00 78.44 92 VAL A O 1
ATOM 701 N N . GLN A 1 93 ? 7.846 -5.981 -3.454 1.00 78.19 93 GLN A N 1
ATOM 702 C CA . GLN A 1 93 ? 9.055 -6.738 -3.131 1.00 78.19 93 GLN A CA 1
ATOM 703 C C . GLN A 1 93 ? 8.920 -8.229 -3.461 1.00 78.19 93 GLN A C 1
ATOM 705 O O . GLN A 1 93 ? 9.833 -8.803 -4.033 1.00 78.19 93 GLN A O 1
ATOM 710 N N . GLY A 1 94 ? 7.781 -8.842 -3.126 1.00 77.94 94 GLY A N 1
ATOM 711 C CA . GLY A 1 94 ? 7.544 -10.257 -3.408 1.00 77.94 94 GLY A CA 1
ATOM 712 C C . GLY A 1 94 ? 7.429 -10.538 -4.905 1.00 77.94 94 GLY A C 1
ATOM 713 O O . GLY A 1 94 ? 7.981 -11.522 -5.368 1.00 77.94 94 GLY A O 1
ATOM 714 N N . LEU A 1 95 ? 6.779 -9.650 -5.666 1.00 78.75 95 LEU A N 1
ATOM 715 C CA . LEU A 1 95 ? 6.713 -9.772 -7.127 1.00 78.75 95 LEU A CA 1
ATOM 716 C C . LEU A 1 95 ? 8.090 -9.628 -7.782 1.00 78.75 95 LEU A C 1
ATOM 718 O O . LEU A 1 95 ? 8.404 -10.346 -8.726 1.00 78.75 95 LEU A O 1
ATOM 722 N N . LEU A 1 96 ? 8.912 -8.699 -7.291 1.00 76.81 96 LEU A N 1
ATOM 723 C CA . LEU A 1 96 ? 10.276 -8.530 -7.783 1.00 76.81 96 LEU A CA 1
ATOM 724 C C . LEU A 1 96 ? 11.128 -9.760 -7.473 1.00 76.81 96 LEU A C 1
ATOM 726 O O . LEU A 1 96 ? 11.825 -10.253 -8.351 1.00 76.81 96 LEU A O 1
ATOM 730 N N . GLU A 1 97 ? 11.025 -10.278 -6.250 1.00 76.75 97 GLU A N 1
ATOM 731 C CA . GLU A 1 97 ? 11.692 -11.516 -5.851 1.00 76.75 97 GLU A CA 1
ATOM 732 C C . GLU A 1 97 ? 11.223 -12.714 -6.674 1.00 76.75 97 GLU A C 1
ATOM 734 O O . GLU A 1 97 ? 12.050 -13.547 -6.989 1.00 76.75 97 GLU A O 1
ATOM 739 N N . GLU A 1 98 ? 9.942 -12.814 -7.033 1.00 76.69 98 GLU A N 1
ATOM 740 C CA . GLU A 1 98 ? 9.390 -13.945 -7.791 1.00 76.69 98 GLU A CA 1
ATOM 741 C C . GLU A 1 98 ? 9.806 -13.931 -9.267 1.00 76.69 98 GLU A C 1
ATOM 743 O O . GLU A 1 98 ? 10.215 -14.957 -9.809 1.00 76.69 98 GLU A O 1
ATOM 748 N N . HIS A 1 99 ? 9.723 -12.772 -9.920 1.00 73.19 99 HIS A N 1
ATOM 749 C CA . HIS A 1 99 ? 9.929 -12.661 -11.367 1.00 73.19 99 HIS A CA 1
ATOM 750 C C . HIS A 1 99 ? 11.349 -12.252 -11.763 1.00 73.19 99 HIS A C 1
ATOM 752 O O . HIS A 1 99 ? 11.723 -12.383 -12.927 1.00 73.19 99 HIS A O 1
ATOM 758 N N . PHE A 1 100 ? 12.150 -11.764 -10.814 1.00 70.00 100 PHE A N 1
ATOM 759 C CA . PHE A 1 100 ? 13.494 -11.252 -11.068 1.00 70.00 100 PHE A CA 1
ATOM 760 C C . PHE A 1 100 ? 14.514 -11.807 -10.057 1.00 70.00 100 PHE A C 1
ATOM 762 O O . PHE A 1 100 ? 15.405 -11.080 -9.618 1.00 70.00 100 PHE A O 1
ATOM 769 N N . LEU A 1 101 ? 14.394 -13.101 -9.717 1.00 58.09 101 LEU A N 1
ATOM 770 C CA . LEU A 1 101 ? 15.230 -13.849 -8.755 1.00 58.09 101 LEU A CA 1
ATOM 771 C C . LEU A 1 101 ? 16.749 -13.624 -8.906 1.00 58.09 101 LEU A C 1
ATOM 773 O O . LEU A 1 101 ? 17.447 -13.567 -7.898 1.00 58.09 101 LEU A O 1
ATOM 777 N N . ASP A 1 102 ? 17.238 -13.458 -10.140 1.00 57.59 102 ASP A N 1
ATOM 778 C CA . ASP A 1 102 ? 18.665 -13.276 -10.470 1.00 57.59 102 ASP A CA 1
ATOM 779 C C . ASP A 1 102 ? 19.060 -11.817 -10.754 1.00 57.59 102 ASP A C 1
ATOM 781 O O . ASP A 1 102 ? 20.179 -11.524 -11.179 1.00 57.59 102 ASP A O 1
ATOM 785 N N . SER A 1 103 ? 18.140 -10.874 -10.568 1.00 55.53 103 SER A N 1
ATOM 786 C CA . SER A 1 103 ? 18.427 -9.466 -10.812 1.00 55.53 103 SER A CA 1
ATOM 787 C C . SER A 1 103 ? 19.126 -8.832 -9.610 1.00 55.53 103 SER A C 1
ATOM 789 O O . SER A 1 103 ? 18.776 -9.087 -8.459 1.00 55.53 103 SER A O 1
ATOM 791 N N . GLU A 1 104 ? 20.056 -7.908 -9.859 1.00 59.59 104 GLU A N 1
ATOM 792 C CA . GLU A 1 104 ? 20.614 -7.020 -8.827 1.00 59.59 104 GLU A CA 1
ATOM 793 C C . GLU A 1 104 ? 19.566 -6.026 -8.273 1.00 59.59 104 GLU A C 1
ATOM 795 O O . GLU A 1 104 ? 19.914 -4.944 -7.791 1.00 59.59 104 GLU A O 1
ATOM 800 N N . LEU A 1 105 ? 18.264 -6.315 -8.377 1.00 60.03 105 LEU A N 1
ATOM 801 C CA . LEU A 1 105 ? 17.231 -5.422 -7.877 1.00 60.03 105 LEU A CA 1
ATOM 802 C C . LEU A 1 105 ? 17.275 -5.403 -6.340 1.00 60.03 105 LEU A C 1
ATOM 804 O O . LEU A 1 105 ? 17.288 -6.452 -5.691 1.00 60.03 105 LEU A O 1
ATOM 808 N N . PRO A 1 106 ? 17.336 -4.209 -5.729 1.00 55.25 106 PRO A N 1
ATOM 809 C CA . PRO A 1 106 ? 17.511 -4.079 -4.297 1.00 55.25 106 PRO A CA 1
ATOM 810 C C . PRO A 1 106 ? 16.283 -4.620 -3.572 1.00 55.25 106 PRO A C 1
ATOM 812 O O . PRO A 1 106 ? 15.145 -4.457 -4.017 1.00 55.25 106 PRO A O 1
ATOM 815 N N . ARG A 1 107 ? 16.508 -5.195 -2.385 1.00 60.53 107 ARG A N 1
ATOM 816 C CA . ARG A 1 107 ? 15.425 -5.355 -1.413 1.00 60.53 107 ARG A CA 1
ATOM 817 C C . ARG A 1 107 ? 14.830 -3.975 -1.161 1.00 60.53 107 ARG A C 1
ATOM 819 O O . ARG A 1 107 ? 15.578 -3.050 -0.867 1.00 60.53 107 ARG A O 1
ATOM 826 N N . ILE A 1 108 ? 13.512 -3.849 -1.246 1.00 58.56 108 ILE A N 1
ATOM 827 C CA . ILE A 1 108 ? 12.751 -2.628 -0.983 1.00 58.56 108 ILE A CA 1
ATOM 828 C C . ILE A 1 108 ? 12.271 -2.650 0.480 1.00 58.56 108 ILE A C 1
ATOM 830 O O . ILE A 1 108 ? 11.138 -3.058 0.759 1.00 58.56 108 ILE A O 1
ATOM 834 N N . PRO A 1 109 ? 13.071 -2.213 1.477 1.00 54.88 109 PRO A N 1
ATOM 835 C CA . PRO A 1 109 ? 12.477 -1.625 2.668 1.00 54.88 109 PRO A CA 1
ATOM 836 C C . PRO A 1 109 ? 11.773 -0.324 2.248 1.00 54.88 109 PRO A C 1
ATOM 838 O O . PRO A 1 109 ? 12.100 0.241 1.211 1.00 54.88 109 PRO A O 1
ATOM 841 N N . ASP A 1 110 ? 10.847 0.205 3.051 1.00 53.41 110 ASP A N 1
ATOM 842 C CA . ASP A 1 110 ? 10.108 1.446 2.730 1.00 53.41 110 ASP A CA 1
ATOM 843 C C . ASP A 1 110 ? 11.012 2.651 2.338 1.00 53.41 110 ASP A C 1
ATOM 845 O O . ASP A 1 110 ? 10.540 3.605 1.726 1.00 53.41 110 ASP A O 1
ATOM 849 N N . VAL A 1 111 ? 12.312 2.600 2.665 1.00 50.31 111 VAL A N 1
ATOM 850 C CA . VAL A 1 111 ? 13.355 3.589 2.322 1.00 50.31 111 VAL A CA 1
ATOM 851 C C . VAL A 1 111 ? 14.027 3.322 0.958 1.00 50.31 111 VAL A C 1
ATOM 853 O O . VAL A 1 111 ? 14.523 4.248 0.332 1.00 50.31 111 VAL A O 1
ATOM 856 N N . GLY A 1 112 ? 14.013 2.081 0.463 1.00 67.00 112 GLY A N 1
ATOM 857 C CA . GLY A 1 112 ? 14.621 1.667 -0.812 1.00 67.00 112 GLY A CA 1
ATOM 858 C C . GLY A 1 112 ? 13.706 1.809 -2.032 1.00 67.00 112 GLY A C 1
ATOM 859 O O . GLY A 1 112 ? 14.089 1.435 -3.135 1.00 67.00 112 GLY A O 1
ATOM 860 N N 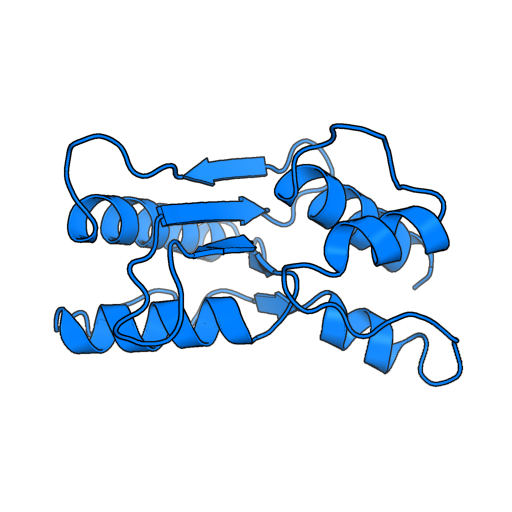. LEU A 1 113 ? 12.488 2.336 -1.858 1.00 74.38 113 LEU A N 1
ATOM 861 C CA . LEU A 1 113 ? 11.516 2.464 -2.946 1.00 74.38 113 LEU A CA 1
ATOM 862 C C . LEU A 1 113 ? 11.992 3.418 -4.052 1.00 74.38 113 LEU A C 1
ATOM 864 O O . LEU A 1 113 ? 11.770 3.144 -5.228 1.00 74.38 113 LEU A O 1
ATOM 868 N N . SER A 1 114 ? 12.669 4.510 -3.684 1.00 77.88 114 SER A N 1
ATOM 869 C CA . SER A 1 114 ? 13.235 5.461 -4.647 1.00 77.88 114 SER A CA 1
ATOM 870 C C . SER A 1 114 ? 14.369 4.844 -5.459 1.00 77.88 114 SER A C 1
ATOM 872 O O . SER A 1 114 ? 14.353 4.933 -6.681 1.00 77.88 114 SER A O 1
ATOM 874 N N . GLU A 1 115 ? 15.297 4.145 -4.801 1.00 75.88 115 GLU A N 1
ATOM 875 C CA . GLU A 1 115 ? 16.398 3.447 -5.475 1.00 75.88 115 GLU A CA 1
ATOM 876 C C . GLU A 1 115 ? 15.876 2.355 -6.421 1.00 75.88 115 GLU A C 1
ATOM 878 O O . GLU A 1 115 ? 16.329 2.238 -7.560 1.00 75.88 115 GLU A O 1
ATOM 883 N N . ALA A 1 116 ? 14.878 1.580 -5.985 1.00 76.62 116 ALA A N 1
ATOM 884 C CA . ALA A 1 116 ? 14.241 0.584 -6.838 1.00 76.62 116 ALA A CA 1
ATOM 885 C C . ALA A 1 116 ? 13.563 1.222 -8.058 1.00 76.62 116 ALA A C 1
ATOM 887 O O . ALA A 1 116 ? 13.715 0.726 -9.173 1.00 76.62 116 ALA A O 1
ATOM 888 N N . ALA A 1 117 ? 12.865 2.347 -7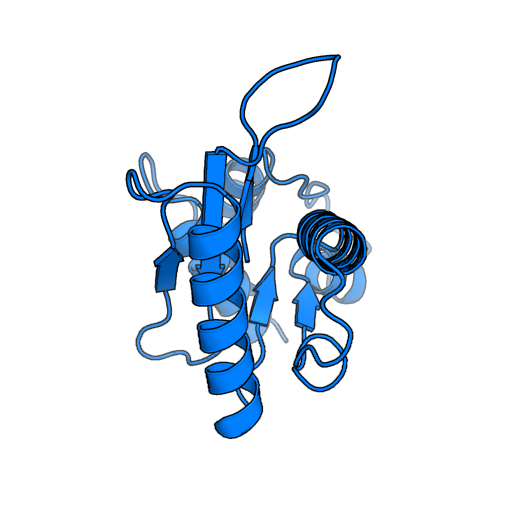.877 1.00 81.12 117 ALA A N 1
ATOM 889 C CA . ALA A 1 117 ? 12.258 3.071 -8.988 1.00 81.12 117 ALA A CA 1
ATOM 890 C C . ALA A 1 117 ? 13.315 3.573 -9.986 1.00 81.12 117 ALA A C 1
ATOM 892 O O . ALA A 1 117 ? 13.126 3.427 -11.195 1.00 81.12 117 ALA A O 1
ATOM 893 N N . GLU A 1 118 ? 14.430 4.127 -9.501 1.00 83.50 118 GLU A N 1
ATOM 894 C CA . GLU A 1 118 ? 15.547 4.589 -10.335 1.00 83.50 118 GLU A CA 1
ATOM 895 C C . GLU A 1 118 ? 16.153 3.450 -11.159 1.00 83.50 118 GLU A C 1
ATOM 897 O O . GLU A 1 118 ? 16.240 3.566 -12.382 1.00 83.50 118 GLU A O 1
ATOM 902 N N . ARG A 1 119 ? 16.483 2.313 -10.532 1.00 78.25 119 ARG A N 1
ATOM 903 C CA . ARG A 1 119 ? 17.037 1.139 -11.236 1.00 78.25 119 ARG A CA 1
ATOM 904 C C . ARG A 1 119 ? 16.079 0.560 -12.277 1.00 78.25 119 ARG A C 1
ATOM 906 O O . ARG A 1 119 ? 16.518 0.038 -13.296 1.00 78.25 119 ARG A O 1
ATOM 913 N N . MET A 1 120 ? 14.773 0.673 -12.048 1.00 79.44 120 MET A N 1
ATOM 914 C CA . MET A 1 120 ? 13.744 0.244 -12.999 1.00 79.44 120 MET A CA 1
ATOM 915 C C . MET A 1 120 ? 13.460 1.270 -14.110 1.00 79.44 120 MET A C 1
ATOM 917 O O . MET A 1 120 ? 12.598 1.022 -14.959 1.00 79.44 120 MET A O 1
ATOM 921 N N . GLY A 1 121 ? 14.152 2.416 -14.113 1.00 84.81 121 GLY A N 1
ATOM 922 C CA . GLY A 1 121 ? 13.972 3.486 -15.097 1.00 84.81 121 GLY A CA 1
ATOM 923 C C . GLY A 1 121 ? 12.652 4.247 -14.951 1.00 84.81 121 GLY A C 1
ATOM 924 O O . GLY A 1 121 ? 12.198 4.876 -15.904 1.00 84.81 121 GLY A O 1
ATOM 925 N N . VAL A 1 122 ? 12.011 4.168 -13.781 1.00 84.06 122 VAL A N 1
ATOM 926 C CA . VAL A 1 122 ? 10.730 4.836 -13.482 1.00 84.06 122 VAL A CA 1
ATOM 927 C C . VAL A 1 122 ? 10.825 5.838 -12.325 1.00 84.06 122 VAL A C 1
ATOM 929 O O . VAL A 1 122 ? 9.818 6.433 -11.931 1.00 84.06 122 VAL A O 1
ATOM 932 N N . GLY A 1 123 ? 12.028 6.021 -11.776 1.00 83.44 123 GLY A N 1
ATOM 933 C CA . GLY A 1 123 ? 12.333 6.992 -10.734 1.00 83.44 123 GLY A CA 1
ATOM 934 C C . GLY A 1 123 ? 12.225 8.424 -11.249 1.00 83.44 123 GLY A C 1
ATOM 935 O O . GLY A 1 123 ? 12.637 8.736 -12.363 1.00 83.44 123 GLY A O 1
ATOM 936 N N . GLU A 1 124 ? 11.662 9.301 -10.425 1.00 81.88 124 GLU A N 1
ATOM 937 C CA . GLU A 1 124 ? 11.556 10.730 -10.707 1.00 81.88 124 GLU A CA 1
ATOM 938 C C . GLU A 1 124 ? 11.870 11.511 -9.432 1.00 81.88 124 GLU A C 1
ATOM 940 O O . GLU A 1 124 ? 11.358 11.204 -8.350 1.00 81.88 124 GLU A O 1
ATOM 945 N N . LYS A 1 125 ? 12.734 12.520 -9.555 1.00 78.25 125 LYS A N 1
ATOM 946 C CA . LYS A 1 125 ? 13.171 13.323 -8.416 1.00 78.25 125 LYS A CA 1
ATOM 947 C C . LYS A 1 125 ? 11.981 14.084 -7.826 1.00 78.25 125 LYS A C 1
ATOM 949 O O . LYS A 1 125 ? 11.324 14.843 -8.525 1.00 78.25 125 LYS A O 1
ATOM 954 N N . GLY A 1 126 ? 11.747 13.909 -6.526 1.00 76.75 126 GLY A N 1
ATOM 955 C CA . GLY A 1 126 ? 10.658 14.578 -5.806 1.00 76.75 126 GLY A CA 1
ATOM 956 C C . GLY A 1 126 ? 9.292 13.895 -5.920 1.00 76.75 126 GLY A C 1
ATOM 957 O O . GLY A 1 126 ? 8.323 14.425 -5.386 1.00 76.75 126 GLY A O 1
ATOM 958 N N . ALA A 1 127 ? 9.196 12.729 -6.568 1.00 78.56 127 ALA A N 1
ATOM 959 C CA . ALA A 1 127 ? 7.955 11.963 -6.586 1.00 78.56 127 ALA A CA 1
ATOM 960 C C . ALA A 1 127 ? 7.603 11.417 -5.192 1.00 78.56 127 ALA A C 1
ATOM 962 O O . ALA A 1 127 ? 8.462 10.936 -4.449 1.00 78.56 127 ALA A O 1
ATOM 963 N N . GLU A 1 128 ? 6.313 11.443 -4.858 1.00 77.69 128 GLU A N 1
ATOM 964 C CA . GLU A 1 128 ? 5.802 10.831 -3.634 1.00 77.69 128 GLU A CA 1
ATOM 965 C C . GLU A 1 128 ? 6.007 9.309 -3.652 1.00 77.69 128 GLU A C 1
ATOM 967 O O . GLU A 1 128 ? 5.872 8.656 -4.692 1.00 77.69 128 GLU A O 1
ATOM 972 N N . LYS A 1 129 ? 6.272 8.706 -2.484 1.00 75.69 129 LYS A N 1
ATOM 973 C CA . LYS A 1 129 ? 6.526 7.256 -2.367 1.00 75.69 129 LYS A CA 1
ATOM 974 C C . LYS A 1 129 ? 5.406 6.419 -2.975 1.00 75.69 129 LYS A C 1
ATOM 976 O O . LYS A 1 129 ? 5.654 5.427 -3.647 1.00 75.69 129 LYS A O 1
ATOM 981 N N . VAL A 1 130 ? 4.159 6.806 -2.758 1.00 74.19 130 VAL A N 1
ATOM 982 C CA . VAL A 1 130 ? 3.009 6.078 -3.295 1.00 74.19 130 VAL A CA 1
ATOM 983 C C . VAL A 1 130 ? 2.913 6.152 -4.829 1.00 74.19 130 VAL A C 1
ATOM 985 O O . VAL A 1 130 ? 2.502 5.172 -5.453 1.00 74.19 130 VAL A O 1
ATOM 988 N N . GLU A 1 131 ? 3.377 7.240 -5.452 1.00 77.38 131 GLU A N 1
ATOM 989 C CA . GLU A 1 131 ? 3.485 7.337 -6.913 1.00 77.38 131 GLU A CA 1
ATOM 990 C C . GLU A 1 131 ? 4.641 6.479 -7.436 1.00 77.38 131 GLU A C 1
ATOM 992 O O . GLU A 1 131 ? 4.475 5.757 -8.419 1.00 77.38 131 GLU A O 1
ATOM 997 N N . LEU A 1 132 ? 5.784 6.464 -6.743 1.00 80.69 132 LEU A N 1
ATOM 998 C CA . LEU A 1 132 ? 6.890 5.552 -7.062 1.00 80.69 132 LEU A CA 1
ATOM 999 C C . LEU A 1 132 ? 6.446 4.085 -6.981 1.00 80.69 132 LEU A C 1
ATOM 1001 O O . LEU A 1 132 ? 6.723 3.304 -7.890 1.00 80.69 132 LEU A O 1
ATOM 1005 N N . LEU A 1 133 ? 5.680 3.720 -5.949 1.00 78.69 133 LEU A N 1
ATOM 1006 C CA . LEU A 1 133 ? 5.110 2.380 -5.803 1.00 78.69 133 LEU A CA 1
ATOM 1007 C C . LEU A 1 133 ? 4.192 2.019 -6.975 1.00 78.69 133 LEU A C 1
ATOM 1009 O O . LEU A 1 133 ? 4.269 0.910 -7.505 1.00 78.69 133 LEU A O 1
ATOM 1013 N N . ARG A 1 134 ? 3.330 2.955 -7.386 1.00 78.06 134 ARG A N 1
ATOM 1014 C CA . ARG A 1 134 ? 2.456 2.791 -8.551 1.00 78.06 134 ARG A CA 1
ATOM 1015 C C . ARG A 1 134 ? 3.273 2.572 -9.824 1.00 78.06 134 ARG A C 1
ATOM 1017 O O . ARG A 1 134 ? 2.982 1.635 -10.566 1.00 78.06 134 ARG A O 1
ATOM 1024 N N . LYS A 1 135 ? 4.270 3.419 -10.082 1.00 81.38 135 LYS A N 1
ATOM 1025 C CA . LYS A 1 135 ? 5.123 3.333 -11.275 1.00 81.38 135 LYS A CA 1
ATOM 1026 C C . LYS A 1 135 ? 5.878 2.006 -11.331 1.00 81.38 135 LYS A C 1
ATOM 1028 O O . LYS A 1 135 ? 5.872 1.357 -12.375 1.00 81.38 135 LYS A O 1
ATOM 1033 N N . ILE A 1 136 ? 6.448 1.568 -10.207 1.00 80.75 136 ILE A N 1
ATOM 1034 C CA . ILE A 1 136 ? 7.097 0.257 -10.100 1.00 80.75 136 ILE A CA 1
ATOM 1035 C C . ILE A 1 136 ? 6.098 -0.860 -10.408 1.00 80.75 136 ILE A C 1
ATOM 1037 O O . ILE A 1 136 ? 6.381 -1.703 -11.252 1.00 80.75 136 ILE A O 1
ATOM 1041 N N . PHE A 1 137 ? 4.919 -0.861 -9.780 1.00 79.00 137 PHE A N 1
ATOM 1042 C CA . PHE A 1 137 ? 3.917 -1.902 -10.016 1.00 79.00 137 PHE A CA 1
ATOM 1043 C C . PHE A 1 137 ? 3.494 -1.990 -11.488 1.00 79.00 137 PHE A C 1
ATOM 1045 O O . PHE A 1 137 ? 3.441 -3.085 -12.042 1.00 79.00 137 PHE A O 1
ATOM 1052 N N . LEU A 1 138 ? 3.236 -0.851 -12.138 1.00 79.44 138 LEU A N 1
ATOM 1053 C CA . LEU A 1 138 ? 2.894 -0.821 -13.563 1.00 79.44 138 LEU A CA 1
ATOM 1054 C C . LEU A 1 138 ? 4.042 -1.334 -14.436 1.00 79.44 138 LEU A C 1
ATOM 1056 O O . LEU A 1 138 ? 3.797 -2.038 -15.413 1.00 79.44 138 LEU A O 1
ATOM 1060 N N . ARG A 1 139 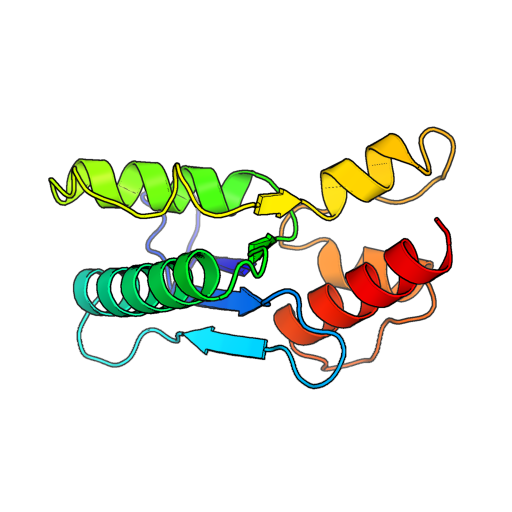? 5.291 -1.014 -14.075 1.00 79.56 139 ARG A N 1
ATOM 1061 C CA . ARG A 1 139 ? 6.470 -1.517 -14.782 1.00 79.56 139 ARG A CA 1
ATOM 1062 C C . ARG A 1 139 ? 6.602 -3.029 -14.640 1.00 79.56 139 ARG A C 1
ATOM 1064 O O . ARG A 1 139 ? 6.763 -3.694 -15.656 1.00 79.56 139 ARG A O 1
ATOM 1071 N N . VAL A 1 140 ? 6.482 -3.565 -13.424 1.00 76.81 140 VAL A N 1
ATOM 1072 C CA . VAL A 1 140 ? 6.496 -5.017 -13.170 1.00 76.81 140 VAL A CA 1
ATOM 1073 C C . VAL A 1 140 ? 5.378 -5.711 -13.943 1.00 76.81 140 VAL A C 1
ATOM 1075 O O . VAL A 1 140 ? 5.652 -6.646 -14.679 1.00 76.81 140 VAL A O 1
ATOM 1078 N N . GLY A 1 141 ? 4.141 -5.215 -13.857 1.00 71.75 141 GLY A N 1
ATOM 1079 C CA . GLY A 1 141 ? 3.005 -5.805 -14.571 1.00 71.75 141 GLY A CA 1
ATOM 1080 C C . GLY A 1 141 ? 3.110 -5.746 -16.099 1.00 71.75 141 GLY A C 1
ATOM 1081 O O . GLY A 1 141 ? 2.425 -6.503 -16.765 1.00 71.75 141 GLY A O 1
ATOM 1082 N N . SER A 1 142 ? 3.952 -4.871 -16.666 1.00 68.00 142 SER A N 1
ATOM 1083 C CA . SER A 1 142 ? 4.252 -4.858 -18.110 1.00 68.00 142 SER A CA 1
ATOM 1084 C C . SER A 1 142 ? 5.337 -5.856 -18.534 1.00 68.00 142 SER A C 1
ATOM 1086 O O . SER A 1 142 ? 5.560 -6.036 -19.728 1.00 68.00 142 SER A O 1
ATOM 1088 N N . LEU A 1 143 ? 6.069 -6.416 -17.568 1.00 64.19 143 LEU A N 1
ATOM 1089 C CA . LEU A 1 143 ? 7.189 -7.336 -17.779 1.00 64.19 143 LEU A CA 1
ATOM 1090 C C . LEU A 1 143 ? 6.805 -8.807 -17.533 1.00 64.19 143 LEU A C 1
ATOM 1092 O O . LEU A 1 143 ? 7.619 -9.681 -17.817 1.00 64.19 143 LEU A O 1
ATOM 1096 N N . ILE A 1 144 ? 5.604 -9.052 -16.999 1.00 59.41 144 ILE A N 1
ATOM 1097 C CA . ILE A 1 144 ? 4.983 -10.369 -16.775 1.00 59.41 144 ILE A CA 1
ATOM 1098 C C . ILE A 1 144 ? 3.968 -10.608 -17.893 1.00 59.41 144 ILE A C 1
ATOM 1100 O O . ILE A 1 144 ? 3.948 -11.733 -18.435 1.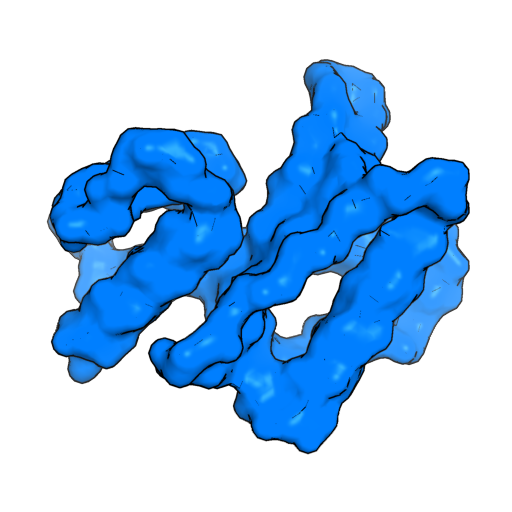00 59.41 144 ILE A O 1
#

pLDDT: mean 70.77, std 13.57, range [33.72, 86.5]

Radius of gyration: 15.04 Å; chains: 1; bounding box: 36×30×39 Å

Secondary structure (DSSP, 8-state):
-EEEEE-SSS--EEEEEEEEES-TTS-EEEEE--TTHHHHHHHHHHHHHHHHHHTTPPEEESSHHHHHHHHHHHHHTT----GGGTS-EEEHHHHHHHH-TTS-PPP--TTSHHHHHHHTT---TT--HHHHHHHHHHHHHTT-

Foldseek 3Di:
DQWAWDDDDPDTDTQFDWWFKPDLPDTTDGQGPDPPDDVVSLVVVQVVLVVCLVVVIAIEYCACVVLVVSVVVCVVVVNDDTCSVRHHYHHLLVLCCVPVVPDPQDRDDSVCLQVNCVVLVNHDPPDDSSVSSSSSVVSSVVVD